Protein AF-A0A2G0E710-F1 (afdb_monomer_lite)

InterPro domains:
  IPR004703 Phosphotransferase system, sugar-specific permease component [PF03611] (10-89)
  IPR013853 Galactitol permease IIC component [PTHR37324] (1-89)

pLDDT: mean 83.12, std 10.23, range [48.41, 96.25]

Sequence (89 aa):
MEVFQTIINYVLNLGSAIFVPLIILLLGLLAGMKFKKAFMSALTLGIAFSGMSMVIGYMSNAVSPASEALAKNTGISLPALDLGWTGAA

Structure (mmCIF, N/CA/C/O backbone):
data_AF-A0A2G0E710-F1
#
_entry.id   AF-A0A2G0E710-F1
#
loop_
_atom_site.group_PDB
_atom_site.id
_atom_site.type_symbol
_atom_site.label_atom_id
_atom_site.label_alt_id
_atom_site.label_comp_id
_atom_site.label_asym_id
_atom_site.label_entity_id
_atom_site.label_seq_id
_atom_site.pdbx_PDB_ins_code
_atom_site.Cartn_x
_atom_site.Cartn_y
_atom_site.Cartn_z
_atom_site.occupancy
_atom_site.B_iso_or_equiv
_atom_site.auth_seq_id
_atom_site.auth_comp_id
_atom_site.auth_asym_id
_atom_site.auth_atom_id
_atom_site.pdbx_PDB_model_num
ATOM 1 N N . MET A 1 1 ? -20.238 -9.868 -26.505 1.00 62.22 1 MET A N 1
ATOM 2 C CA . MET A 1 1 ? -20.458 -9.282 -25.163 1.00 62.22 1 MET A CA 1
ATOM 3 C C . MET A 1 1 ? -19.958 -10.194 -24.050 1.00 62.22 1 MET A C 1
ATOM 5 O O . MET A 1 1 ? -19.298 -9.688 -23.155 1.00 62.22 1 MET A O 1
ATOM 9 N N . GLU A 1 2 ? -20.171 -11.512 -24.132 1.00 74.38 2 GLU A N 1
ATOM 10 C CA . GLU A 1 2 ? -19.669 -12.470 -23.129 1.00 74.38 2 GLU A CA 1
ATOM 11 C C . GLU A 1 2 ? -18.141 -12.478 -23.005 1.00 74.38 2 GLU A C 1
ATOM 13 O O . GLU A 1 2 ? -17.630 -12.269 -21.916 1.00 74.38 2 GLU A O 1
ATOM 18 N N . VAL A 1 3 ? -17.399 -12.581 -24.117 1.00 81.50 3 VAL A N 1
ATOM 19 C CA . VAL A 1 3 ? -15.918 -12.585 -24.099 1.00 81.50 3 VAL A CA 1
ATOM 20 C C . VAL A 1 3 ? -15.340 -11.345 -23.402 1.00 81.50 3 VAL A C 1
ATOM 22 O O . VAL A 1 3 ? -14.391 -11.444 -22.632 1.00 81.50 3 VAL A O 1
ATOM 25 N N . PHE A 1 4 ? -15.944 -10.176 -23.622 1.00 77.81 4 PHE A N 1
ATOM 26 C CA . PHE A 1 4 ? -15.528 -8.931 -22.976 1.00 77.81 4 PHE A CA 1
ATOM 27 C C . PHE A 1 4 ? -15.788 -8.961 -21.462 1.00 77.81 4 PHE A C 1
ATOM 29 O O . PHE A 1 4 ? -14.905 -8.620 -20.679 1.00 77.81 4 PHE A O 1
ATOM 36 N N . GLN A 1 5 ? -16.965 -9.429 -21.036 1.00 79.31 5 GLN A N 1
ATOM 37 C CA . GLN A 1 5 ? -17.284 -9.579 -19.616 1.00 79.31 5 GLN A CA 1
ATOM 38 C C . GLN A 1 5 ? -16.408 -10.630 -18.930 1.00 79.31 5 GLN A C 1
ATOM 40 O O . GLN A 1 5 ? -15.997 -10.416 -17.793 1.00 79.31 5 GLN A O 1
ATOM 45 N N . THR A 1 6 ? -16.081 -11.739 -19.594 1.00 82.81 6 THR A N 1
ATOM 46 C CA . THR A 1 6 ? -15.190 -12.771 -19.046 1.00 82.81 6 THR A CA 1
ATOM 47 C C . THR A 1 6 ? -13.789 -12.220 -18.796 1.00 82.81 6 THR A C 1
ATOM 49 O O . THR A 1 6 ? -13.222 -12.468 -17.736 1.00 82.81 6 THR A O 1
ATOM 52 N N . ILE A 1 7 ? -13.250 -11.419 -19.721 1.00 78.56 7 ILE A N 1
ATOM 53 C CA . ILE A 1 7 ? -11.927 -10.796 -19.566 1.00 78.56 7 ILE A CA 1
ATOM 54 C C . ILE A 1 7 ? -11.933 -9.777 -18.420 1.00 78.56 7 ILE A C 1
ATOM 56 O O . ILE A 1 7 ? -11.045 -9.807 -17.573 1.00 78.56 7 ILE A O 1
ATOM 60 N N . ILE A 1 8 ? -12.946 -8.908 -18.351 1.00 76.06 8 ILE A N 1
ATOM 61 C CA . ILE A 1 8 ? -13.073 -7.922 -17.267 1.00 76.06 8 ILE A CA 1
ATOM 62 C C . ILE A 1 8 ? -13.203 -8.626 -15.910 1.00 76.06 8 ILE A C 1
ATOM 64 O O . ILE A 1 8 ? -12.473 -8.302 -14.979 1.00 76.06 8 ILE A O 1
ATOM 68 N N . ASN A 1 9 ? -14.075 -9.631 -15.797 1.00 77.81 9 ASN A N 1
ATOM 69 C CA . ASN A 1 9 ? -14.249 -10.377 -14.550 1.00 77.81 9 ASN A CA 1
ATOM 70 C C . ASN A 1 9 ? -12.998 -11.167 -14.161 1.00 77.81 9 ASN A C 1
ATOM 72 O O . ASN A 1 9 ? -12.704 -11.273 -12.975 1.00 77.81 9 ASN A O 1
ATOM 76 N N . TYR A 1 10 ? -12.237 -11.693 -15.121 1.00 78.69 10 TYR A N 1
ATOM 77 C CA . TYR A 1 10 ? -10.950 -12.329 -14.839 1.00 78.69 10 TYR A CA 1
ATOM 78 C C . TYR A 1 10 ? -9.954 -11.332 -14.229 1.00 78.69 10 TYR A C 1
ATOM 80 O O . TYR A 1 10 ? -9.301 -11.638 -13.234 1.00 78.69 10 TYR A O 1
ATOM 88 N N . VAL A 1 11 ? -9.890 -10.113 -14.774 1.00 70.62 11 VAL A N 1
ATOM 89 C CA . VAL A 1 11 ? -9.018 -9.046 -14.262 1.00 70.62 11 VAL A CA 1
ATOM 90 C C . VAL A 1 11 ? -9.450 -8.567 -12.873 1.00 70.62 11 VAL A C 1
ATOM 92 O O . VAL A 1 11 ? -8.598 -8.341 -12.017 1.00 70.62 11 VAL A O 1
ATOM 95 N N . LEU A 1 12 ? -10.755 -8.455 -12.621 1.00 70.88 12 LEU A N 1
ATOM 96 C CA . LEU A 1 12 ? -11.290 -8.030 -11.324 1.00 70.88 12 LEU A CA 1
ATOM 97 C C . LEU A 1 12 ? -11.153 -9.116 -10.240 1.00 70.88 12 LEU A C 1
ATOM 99 O O . LEU A 1 12 ? -10.866 -8.792 -9.090 1.00 70.88 12 LEU A O 1
ATOM 103 N N . ASN A 1 13 ? -11.285 -10.400 -10.594 1.00 71.88 13 ASN A N 1
ATOM 104 C CA . ASN A 1 13 ? -11.137 -11.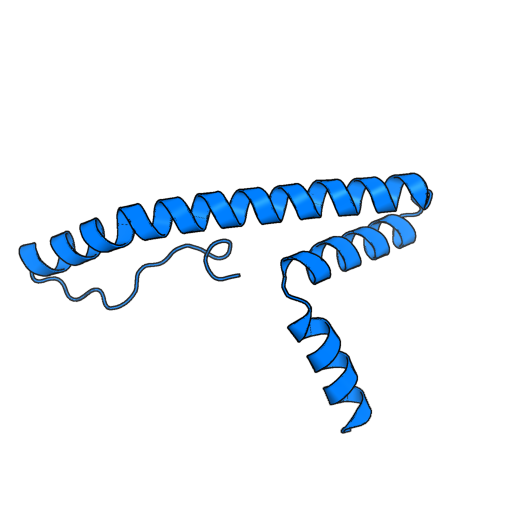516 -9.647 1.00 71.88 13 ASN A CA 1
ATOM 105 C C . ASN A 1 13 ? -9.687 -11.781 -9.210 1.00 71.88 13 ASN A C 1
ATOM 107 O O . ASN A 1 13 ? -9.474 -12.471 -8.218 1.00 71.88 13 ASN A O 1
ATOM 111 N N . LEU A 1 14 ? -8.684 -11.231 -9.904 1.00 69.56 14 LEU A N 1
ATOM 112 C CA . LEU A 1 14 ? -7.282 -11.284 -9.460 1.00 69.56 14 LEU A CA 1
ATOM 113 C C . LEU A 1 14 ? -7.040 -10.467 -8.173 1.00 69.56 14 LEU A C 1
ATOM 115 O O . LEU A 1 14 ? -6.008 -10.634 -7.526 1.00 69.56 14 LEU A O 1
ATOM 119 N N . GLY A 1 15 ? -7.991 -9.614 -7.778 1.00 69.69 15 GLY A N 1
ATOM 120 C CA . GLY A 1 15 ? -7.930 -8.814 -6.558 1.00 69.69 15 GLY A CA 1
ATOM 121 C C . GLY A 1 15 ? -7.146 -7.508 -6.717 1.00 69.69 15 GLY A C 1
ATOM 122 O O . GLY A 1 15 ? -6.251 -7.373 -7.561 1.00 69.69 15 GLY A O 1
ATOM 123 N N . SER A 1 16 ? -7.473 -6.529 -5.867 1.00 68.31 16 SER A N 1
ATOM 124 C CA . SER A 1 16 ? -6.862 -5.189 -5.863 1.00 68.31 16 SER A CA 1
ATOM 125 C C . SER A 1 16 ? -5.336 -5.245 -5.706 1.00 68.31 16 SER A C 1
ATOM 127 O O . SER A 1 16 ? -4.615 -4.482 -6.353 1.00 68.31 16 SER A O 1
ATOM 129 N N . ALA A 1 17 ? -4.836 -6.231 -4.956 1.00 70.38 17 ALA A N 1
ATOM 130 C CA . ALA A 1 17 ? -3.411 -6.475 -4.739 1.00 70.38 17 ALA A CA 1
ATOM 131 C C . ALA A 1 17 ? -2.612 -6.790 -6.020 1.00 70.38 17 ALA A C 1
ATOM 133 O O . ALA A 1 17 ? -1.417 -6.506 -6.063 1.00 70.38 17 ALA A O 1
ATOM 134 N N . ILE A 1 18 ? -3.239 -7.354 -7.059 1.00 77.75 18 ILE A N 1
ATOM 135 C CA . ILE A 1 18 ? -2.585 -7.674 -8.344 1.00 77.75 18 ILE A CA 1
ATOM 136 C C . ILE A 1 18 ? -2.897 -6.601 -9.392 1.00 77.75 18 ILE A C 1
ATOM 138 O O . ILE A 1 18 ? -2.032 -6.228 -10.191 1.00 77.75 18 ILE A O 1
ATOM 142 N N . PHE A 1 19 ? -4.114 -6.060 -9.360 1.00 82.31 19 PHE A N 1
ATOM 143 C CA . PHE A 1 19 ? -4.566 -5.050 -10.310 1.00 82.31 19 PHE A CA 1
ATOM 144 C C . PHE A 1 19 ? -3.782 -3.733 -10.193 1.00 82.31 19 PHE A C 1
ATOM 146 O O . PHE A 1 19 ? -3.345 -3.179 -11.204 1.00 82.31 19 PHE A O 1
ATOM 153 N N . VAL A 1 20 ? -3.537 -3.255 -8.967 1.00 83.62 20 VAL A N 1
ATOM 154 C CA . VAL A 1 20 ? -2.824 -1.986 -8.734 1.00 83.62 20 VAL A CA 1
ATOM 155 C C . VAL A 1 20 ? -1.371 -2.033 -9.245 1.00 83.62 20 VAL A C 1
ATOM 157 O O . VAL A 1 20 ? -0.997 -1.149 -10.021 1.00 83.62 20 VAL A O 1
ATOM 160 N N . PRO A 1 21 ? -0.545 -3.053 -8.930 1.00 88.38 21 PRO A N 1
ATOM 161 C CA . PRO A 1 21 ? 0.800 -3.183 -9.500 1.00 88.38 21 PRO A CA 1
ATOM 162 C C . PRO A 1 21 ? 0.819 -3.242 -11.027 1.00 88.38 21 PRO A C 1
ATOM 164 O O . PRO A 1 21 ? 1.701 -2.653 -11.652 1.00 88.38 21 PRO A O 1
ATOM 167 N N . LEU A 1 22 ? -0.156 -3.919 -11.639 1.00 89.12 22 LEU A N 1
ATOM 168 C CA . LEU A 1 22 ? -0.255 -4.029 -13.093 1.00 89.12 22 LEU A CA 1
ATOM 169 C C . LEU A 1 22 ? -0.457 -2.655 -13.748 1.00 89.12 22 LEU A C 1
ATOM 171 O O . LEU A 1 22 ? 0.222 -2.325 -14.724 1.00 89.12 22 LEU A O 1
ATOM 175 N N . ILE A 1 23 ? -1.345 -1.830 -13.184 1.00 89.25 23 ILE A N 1
ATOM 176 C CA . ILE A 1 23 ? -1.568 -0.459 -13.659 1.00 89.25 23 ILE A CA 1
ATOM 177 C C . ILE A 1 23 ? -0.300 0.379 -13.501 1.00 89.25 23 ILE A C 1
ATOM 179 O O . ILE A 1 23 ? 0.088 1.083 -14.431 1.00 89.25 23 ILE A O 1
ATOM 183 N N . ILE A 1 24 ? 0.385 0.282 -12.362 1.00 91.44 24 ILE A N 1
ATOM 184 C CA . ILE A 1 24 ? 1.624 1.033 -12.109 1.00 91.44 24 ILE A CA 1
ATOM 185 C C . ILE A 1 24 ? 2.732 0.628 -13.084 1.00 91.44 24 ILE A C 1
ATOM 187 O O . ILE A 1 24 ? 3.464 1.489 -13.574 1.00 91.44 24 ILE A O 1
ATOM 191 N N . LEU A 1 25 ? 2.837 -0.662 -13.408 1.00 94.50 25 LEU A N 1
ATOM 192 C CA . LEU A 1 25 ? 3.766 -1.161 -14.417 1.00 94.50 25 LEU A CA 1
ATOM 193 C C . LEU A 1 25 ? 3.470 -0.547 -15.791 1.00 94.50 25 LEU A C 1
ATOM 195 O O . LEU A 1 25 ? 4.385 -0.038 -16.439 1.00 94.50 25 LEU A O 1
ATOM 199 N N . LEU A 1 26 ? 2.203 -0.560 -16.217 1.00 94.06 26 LEU A N 1
ATOM 200 C CA . LEU A 1 26 ? 1.777 0.026 -17.490 1.00 94.06 26 LEU A CA 1
ATOM 201 C C . LEU A 1 26 ? 2.038 1.535 -17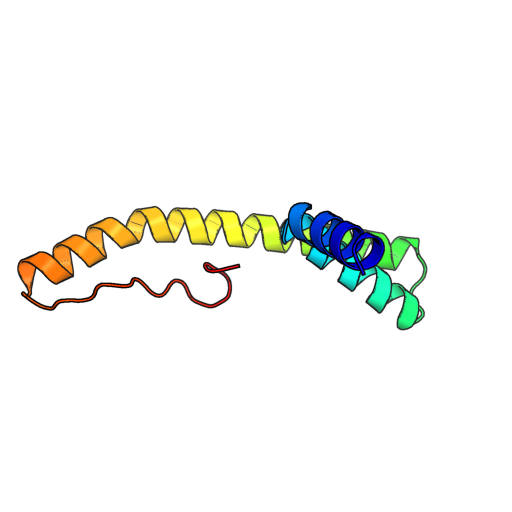.535 1.00 94.06 26 LEU A C 1
ATOM 203 O O . LEU A 1 26 ? 2.638 2.017 -18.493 1.00 94.06 26 LEU A O 1
ATOM 207 N N . LEU A 1 27 ? 1.663 2.272 -16.489 1.00 93.69 27 LEU A N 1
ATOM 208 C CA . LEU A 1 27 ? 1.902 3.714 -16.395 1.00 93.69 27 LEU A CA 1
ATOM 209 C C . LEU A 1 27 ? 3.398 4.045 -16.412 1.00 93.69 27 LEU A C 1
ATOM 211 O O . LEU A 1 27 ? 3.808 4.973 -17.106 1.00 93.69 27 LEU A O 1
ATOM 215 N N . GLY A 1 28 ? 4.225 3.268 -15.710 1.00 93.25 28 GLY A N 1
ATOM 216 C CA . GLY A 1 28 ? 5.676 3.447 -15.718 1.00 93.25 28 GLY A CA 1
ATOM 217 C C . GLY A 1 28 ? 6.283 3.241 -17.107 1.00 93.25 28 GLY A C 1
ATOM 218 O O . GLY A 1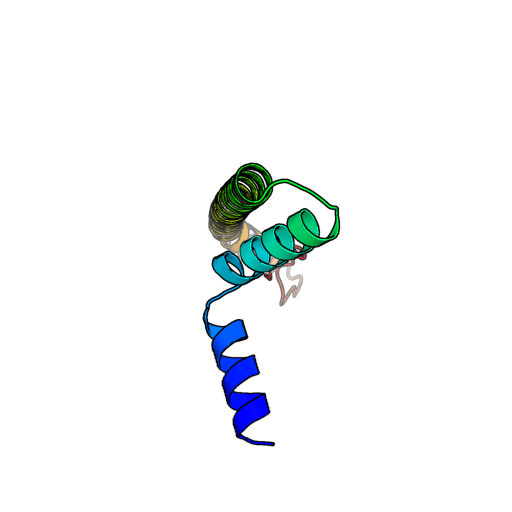 28 ? 7.137 4.019 -17.533 1.00 93.25 28 GLY A O 1
ATOM 219 N N . LEU A 1 29 ? 5.816 2.232 -17.846 1.00 95.75 29 LEU A N 1
ATOM 220 C CA . LEU A 1 29 ? 6.250 1.989 -19.224 1.00 95.75 29 LEU A CA 1
ATOM 221 C C . LEU A 1 29 ? 5.792 3.100 -20.177 1.00 95.75 29 LEU A C 1
ATOM 223 O O . LEU A 1 29 ? 6.599 3.580 -20.972 1.00 95.75 29 LEU A O 1
ATOM 227 N N . LEU A 1 30 ? 4.538 3.549 -20.064 1.00 95.75 30 LEU A N 1
ATOM 228 C CA . LEU A 1 30 ? 3.997 4.658 -20.860 1.00 95.75 30 LEU A CA 1
ATOM 229 C C . LEU A 1 30 ? 4.723 5.982 -20.578 1.00 95.75 30 LEU A C 1
ATOM 231 O O . LEU A 1 30 ? 4.931 6.774 -21.492 1.00 95.75 30 LEU A O 1
ATOM 235 N N . ALA A 1 31 ? 5.179 6.192 -19.344 1.00 94.62 31 ALA A N 1
ATOM 236 C CA . ALA A 1 31 ? 6.011 7.329 -18.955 1.00 94.62 31 ALA A CA 1
ATOM 237 C C . ALA A 1 31 ? 7.483 7.214 -19.418 1.00 94.62 31 ALA A C 1
ATOM 239 O O . ALA A 1 31 ? 8.313 8.046 -19.050 1.00 94.62 31 ALA A O 1
ATOM 240 N N . GLY A 1 32 ? 7.840 6.187 -20.200 1.00 93.50 32 GLY A N 1
ATOM 241 C CA . GLY A 1 32 ? 9.183 6.009 -20.760 1.00 93.50 32 GLY A CA 1
ATOM 242 C C . GLY A 1 32 ? 10.203 5.390 -19.799 1.00 93.50 32 GLY A C 1
ATOM 243 O O . GLY A 1 32 ? 11.413 5.480 -20.031 1.00 93.50 32 GLY A O 1
ATOM 244 N N . MET A 1 33 ? 9.767 4.753 -18.706 1.00 94.69 33 MET A N 1
ATOM 245 C CA . MET A 1 33 ? 10.685 4.053 -17.805 1.00 94.69 33 MET A CA 1
ATOM 246 C C . MET A 1 33 ? 11.197 2.752 -18.435 1.00 94.69 33 MET A C 1
ATOM 248 O O . MET A 1 33 ? 10.460 1.998 -19.066 1.00 94.69 33 MET A O 1
ATOM 252 N N . LYS A 1 34 ? 12.468 2.417 -18.179 1.00 96.25 34 LYS A N 1
ATOM 253 C CA . LYS A 1 34 ? 13.015 1.092 -18.516 1.00 96.25 34 LYS A CA 1
ATOM 254 C C . LYS A 1 34 ? 12.216 0.004 -17.788 1.00 96.25 34 LYS A C 1
ATOM 256 O O . LYS A 1 34 ? 11.994 0.134 -16.584 1.00 96.25 34 LYS A O 1
ATOM 261 N N . PHE A 1 35 ? 11.890 -1.096 -18.474 1.00 93.75 35 PHE A N 1
ATOM 262 C CA . PHE A 1 35 ? 11.070 -2.195 -17.935 1.00 93.75 35 PHE A CA 1
ATOM 263 C C . PHE A 1 35 ? 11.509 -2.663 -16.543 1.00 93.75 35 PHE A C 1
ATOM 265 O O . PHE A 1 35 ? 10.697 -2.726 -15.629 1.00 93.75 35 PHE A O 1
ATOM 272 N N . LYS A 1 36 ? 12.816 -2.882 -16.339 1.00 95.00 36 LYS A N 1
ATOM 273 C CA . LYS A 1 36 ? 13.367 -3.286 -15.034 1.00 95.00 36 LYS A CA 1
ATOM 274 C C . LYS A 1 36 ? 13.015 -2.301 -13.911 1.00 95.00 36 LYS A C 1
ATOM 276 O O . LYS A 1 36 ? 12.741 -2.727 -12.796 1.00 95.00 36 LYS A O 1
ATOM 281 N N . LYS A 1 37 ? 13.019 -0.993 -14.191 1.00 94.31 37 LYS A N 1
ATOM 282 C CA . LYS A 1 37 ? 12.676 0.042 -13.206 1.00 94.31 37 LYS A CA 1
ATOM 283 C C . LYS A 1 37 ? 11.167 0.074 -12.959 1.00 94.31 37 LYS A C 1
ATOM 285 O O . LYS A 1 37 ? 10.762 0.091 -11.806 1.00 94.31 37 LYS A O 1
ATOM 290 N N . ALA A 1 38 ? 10.359 0.024 -14.019 1.00 94.44 38 ALA A N 1
ATOM 291 C CA . ALA A 1 38 ? 8.899 0.009 -13.914 1.00 94.44 38 ALA A CA 1
ATOM 292 C C . ALA A 1 38 ? 8.388 -1.218 -13.137 1.00 94.44 38 ALA A C 1
ATOM 294 O O . ALA A 1 38 ? 7.551 -1.083 -12.251 1.00 94.44 38 ALA A O 1
ATOM 295 N N . PHE A 1 39 ? 8.956 -2.397 -13.402 1.00 94.62 39 PHE A N 1
ATOM 296 C CA . PHE A 1 39 ? 8.620 -3.639 -12.707 1.00 94.62 39 PHE A CA 1
ATOM 297 C C . PHE A 1 39 ? 8.964 -3.596 -11.218 1.00 94.62 39 PHE A C 1
ATOM 299 O O . PHE A 1 39 ? 8.137 -3.956 -10.385 1.00 94.62 39 PHE A O 1
ATOM 306 N N . MET A 1 40 ? 10.150 -3.091 -10.867 1.00 94.62 40 MET A N 1
ATOM 307 C CA . MET A 1 40 ? 10.527 -2.928 -9.461 1.00 94.62 40 MET A CA 1
ATOM 308 C C . MET A 1 40 ? 9.624 -1.916 -8.750 1.00 94.62 40 MET A C 1
ATOM 310 O O . MET A 1 40 ? 9.171 -2.190 -7.645 1.00 94.62 40 MET A O 1
ATOM 314 N N . SER A 1 41 ? 9.292 -0.791 -9.392 1.00 92.81 41 SER A N 1
ATOM 315 C CA . SER A 1 41 ? 8.355 0.194 -8.837 1.00 92.81 41 SER A CA 1
ATOM 316 C C . SER A 1 41 ? 6.952 -0.382 -8.615 1.00 92.81 41 SER A C 1
ATOM 318 O O . SER A 1 41 ? 6.363 -0.146 -7.562 1.00 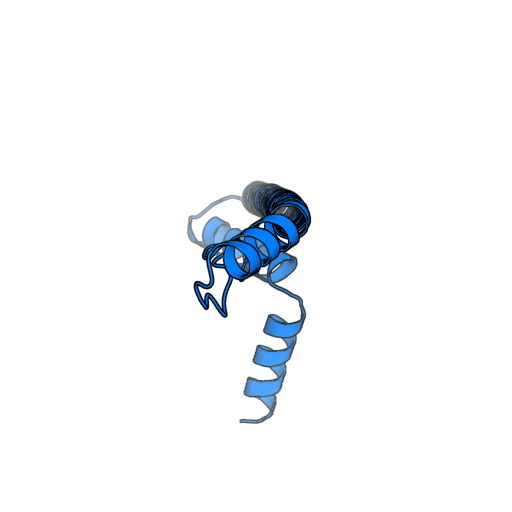92.81 41 SER A O 1
ATOM 320 N N . ALA A 1 42 ? 6.438 -1.167 -9.565 1.00 92.44 42 ALA A N 1
ATOM 321 C CA . ALA A 1 42 ? 5.155 -1.853 -9.437 1.00 92.44 42 ALA A CA 1
ATOM 322 C C . ALA A 1 42 ? 5.144 -2.850 -8.266 1.00 92.44 42 ALA A C 1
ATOM 324 O O . ALA A 1 42 ? 4.202 -2.856 -7.475 1.00 92.44 42 ALA A O 1
ATOM 325 N N . LEU A 1 43 ? 6.212 -3.641 -8.112 1.00 92.25 43 LEU A N 1
ATOM 326 C CA . LEU A 1 43 ? 6.384 -4.566 -6.988 1.00 92.25 43 LEU A CA 1
ATOM 327 C C . LEU A 1 43 ? 6.439 -3.841 -5.642 1.00 92.25 43 LEU A C 1
ATOM 329 O O . LEU A 1 43 ? 5.719 -4.220 -4.720 1.00 92.25 43 LEU A O 1
ATOM 333 N N . THR A 1 44 ? 7.256 -2.790 -5.525 1.00 91.94 44 THR A N 1
ATOM 334 C CA . THR A 1 44 ? 7.355 -1.999 -4.290 1.00 91.94 44 THR A CA 1
ATOM 335 C C . THR A 1 44 ? 5.992 -1.449 -3.883 1.00 91.94 44 THR A C 1
ATOM 337 O O . THR A 1 44 ? 5.619 -1.554 -2.715 1.00 91.94 44 THR A O 1
ATOM 340 N N . LEU A 1 45 ? 5.231 -0.902 -4.835 1.00 89.25 45 LEU A N 1
ATOM 341 C CA . LEU A 1 45 ? 3.913 -0.355 -4.533 1.00 89.25 45 LEU A CA 1
ATOM 342 C C . LEU A 1 45 ? 2.906 -1.451 -4.160 1.00 89.25 45 LEU A C 1
ATOM 344 O O . LEU A 1 45 ? 2.137 -1.263 -3.224 1.00 89.25 45 LEU A O 1
ATOM 348 N N . GLY A 1 46 ? 2.944 -2.607 -4.830 1.00 87.50 46 GLY A N 1
ATOM 349 C CA . GLY A 1 46 ? 2.100 -3.755 -4.487 1.00 87.50 46 GLY A CA 1
ATOM 350 C C . GLY A 1 46 ? 2.324 -4.261 -3.066 1.00 87.50 46 GLY A C 1
ATOM 351 O O . GLY A 1 46 ? 1.367 -4.457 -2.318 1.00 87.50 46 GLY A O 1
ATOM 352 N N . ILE A 1 47 ? 3.591 -4.399 -2.663 1.00 89.50 47 ILE A N 1
ATOM 353 C CA . ILE A 1 47 ? 3.957 -4.795 -1.296 1.00 89.50 47 ILE A CA 1
ATOM 354 C C . ILE A 1 47 ? 3.494 -3.734 -0.290 1.00 89.50 47 ILE A C 1
ATOM 356 O O . ILE A 1 47 ? 2.936 -4.083 0.749 1.00 89.50 47 ILE A O 1
ATOM 360 N N . ALA A 1 48 ? 3.678 -2.447 -0.600 1.00 89.00 48 ALA A N 1
ATOM 361 C CA . ALA A 1 48 ? 3.241 -1.356 0.268 1.00 89.00 48 ALA A CA 1
ATOM 362 C C . ALA A 1 48 ? 1.718 -1.354 0.474 1.00 89.00 48 ALA A C 1
ATOM 364 O O . ALA A 1 48 ? 1.262 -1.267 1.612 1.00 89.00 48 ALA A O 1
ATOM 365 N N . PHE A 1 49 ? 0.934 -1.501 -0.598 1.00 84.44 49 PHE A N 1
ATOM 366 C CA . PHE A 1 49 ? -0.525 -1.589 -0.504 1.00 84.44 49 PHE A CA 1
ATOM 367 C C . PHE A 1 49 ? -0.973 -2.802 0.308 1.00 84.44 49 PHE A C 1
ATOM 369 O O . PHE A 1 49 ? -1.772 -2.646 1.225 1.00 84.44 49 PHE A O 1
ATOM 376 N N . SER A 1 50 ? -0.407 -3.982 0.046 1.00 85.12 50 SER A N 1
ATOM 377 C CA . SER A 1 50 ? -0.724 -5.188 0.819 1.00 85.12 50 SER A CA 1
ATOM 378 C C . SER A 1 50 ? -0.405 -5.016 2.311 1.00 85.12 50 SER A C 1
ATOM 380 O O . SER A 1 50 ? -1.225 -5.357 3.165 1.00 85.12 50 SER A O 1
ATOM 382 N N . GLY A 1 51 ? 0.747 -4.415 2.632 1.00 88.44 51 GLY A N 1
ATOM 383 C CA . GLY A 1 51 ? 1.131 -4.070 4.000 1.00 88.44 51 GLY A CA 1
ATOM 384 C C . GLY A 1 51 ? 0.142 -3.120 4.676 1.00 88.44 51 GLY A C 1
ATOM 385 O O . GLY A 1 51 ? -0.306 -3.388 5.791 1.00 88.44 51 GLY A O 1
ATOM 386 N N . MET A 1 52 ? -0.242 -2.039 3.993 1.00 86.62 52 MET A N 1
ATOM 387 C CA . MET A 1 52 ? -1.215 -1.074 4.513 1.00 86.62 52 MET A CA 1
ATOM 388 C C . MET A 1 52 ? -2.588 -1.712 4.743 1.00 86.62 52 MET A C 1
ATOM 390 O O . MET A 1 52 ? -3.146 -1.535 5.823 1.00 86.62 52 MET A O 1
ATOM 394 N N . SER A 1 53 ? -3.108 -2.496 3.794 1.00 82.56 53 SER A N 1
ATOM 395 C CA . SER A 1 53 ? -4.402 -3.177 3.938 1.00 82.56 53 SER A CA 1
ATOM 396 C C . SER A 1 53 ? -4.416 -4.144 5.124 1.00 82.56 53 SER A C 1
ATOM 398 O O . SER A 1 53 ? -5.399 -4.191 5.861 1.00 82.56 53 SER A O 1
ATOM 400 N N . MET A 1 54 ? -3.315 -4.863 5.377 1.00 87.44 54 MET A N 1
ATOM 401 C CA . MET A 1 54 ? -3.196 -5.718 6.566 1.00 87.44 54 MET A CA 1
ATOM 402 C C . MET A 1 54 ? -3.255 -4.912 7.868 1.00 87.44 54 MET A C 1
ATOM 404 O O . MET A 1 54 ? -3.971 -5.294 8.794 1.00 87.44 54 MET A O 1
ATOM 408 N N . VAL A 1 55 ? -2.534 -3.789 7.945 1.00 89.12 55 VAL A N 1
ATOM 409 C CA . VAL A 1 55 ? -2.540 -2.927 9.138 1.00 89.12 55 VAL A CA 1
ATOM 410 C C . VAL A 1 55 ? -3.920 -2.307 9.360 1.00 89.12 55 VAL A C 1
ATOM 412 O O . VAL A 1 55 ? -4.412 -2.312 10.489 1.00 89.12 55 VAL A O 1
ATOM 415 N N . ILE A 1 56 ? -4.566 -1.821 8.297 1.00 86.06 56 ILE A N 1
ATOM 416 C CA . ILE A 1 56 ? -5.920 -1.260 8.366 1.00 86.06 56 ILE A CA 1
ATOM 417 C C . ILE A 1 56 ? -6.909 -2.328 8.827 1.00 86.06 56 ILE A C 1
ATOM 419 O O . ILE A 1 56 ? -7.674 -2.072 9.752 1.00 86.06 56 ILE A O 1
ATOM 423 N N . GLY A 1 57 ? -6.871 -3.532 8.253 1.00 85.75 57 GLY A N 1
ATOM 424 C CA . GLY A 1 57 ? -7.739 -4.636 8.669 1.00 85.75 57 GLY A CA 1
ATOM 425 C C . GLY A 1 57 ? -7.535 -5.018 10.137 1.00 85.75 57 GLY A C 1
ATOM 426 O O . GLY A 1 57 ? -8.504 -5.192 10.875 1.00 85.75 57 GLY A O 1
ATOM 427 N N . TYR A 1 58 ? -6.284 -5.065 10.601 1.00 88.44 58 TYR A N 1
ATOM 428 C CA . TYR A 1 58 ? -5.970 -5.315 12.009 1.00 88.44 58 TYR A CA 1
ATOM 429 C C . TYR A 1 58 ? -6.542 -4.229 12.936 1.00 88.44 58 TYR A C 1
ATOM 431 O O . TYR A 1 58 ? -7.212 -4.551 13.918 1.00 88.44 58 TYR A O 1
ATOM 439 N N . MET A 1 59 ? -6.340 -2.950 12.603 1.00 88.12 59 MET A N 1
ATOM 440 C CA . MET A 1 59 ? -6.914 -1.830 13.360 1.00 88.12 59 MET A CA 1
ATOM 441 C C . MET A 1 59 ? -8.445 -1.851 13.337 1.00 88.12 59 MET A C 1
ATOM 443 O O . MET A 1 59 ? -9.071 -1.644 14.371 1.00 88.12 59 MET A O 1
ATOM 447 N N . SER A 1 60 ? -9.049 -2.163 12.190 1.00 84.44 60 SER A N 1
ATOM 448 C CA . SER A 1 60 ? -10.505 -2.247 12.020 1.00 84.44 60 SER A CA 1
ATOM 449 C C . SER A 1 60 ? -11.105 -3.303 12.942 1.00 84.44 60 SER A C 1
ATOM 451 O O . SER A 1 60 ? -12.052 -3.016 13.667 1.00 84.44 60 SER A O 1
ATOM 453 N N . ASN A 1 61 ? -10.499 -4.491 13.001 1.00 85.81 61 ASN A N 1
ATOM 454 C CA . ASN A 1 61 ? -10.932 -5.565 13.896 1.00 85.81 61 ASN A CA 1
ATOM 455 C C . ASN A 1 61 ? -10.768 -5.207 15.381 1.00 85.81 61 ASN A C 1
ATOM 457 O O . ASN A 1 61 ? -11.555 -5.662 16.208 1.00 85.81 61 ASN A O 1
ATOM 461 N N . ALA A 1 62 ? -9.767 -4.395 15.729 1.00 87.12 62 ALA A N 1
ATOM 462 C CA . ALA A 1 62 ? -9.575 -3.922 17.098 1.00 87.12 62 ALA A CA 1
ATOM 463 C C . ALA A 1 62 ? -10.568 -2.808 17.485 1.00 87.12 62 ALA A C 1
ATOM 465 O O . ALA A 1 62 ? -11.039 -2.770 18.621 1.00 87.12 62 ALA A O 1
ATOM 466 N N . VAL A 1 63 ? -10.899 -1.910 16.551 1.00 86.19 63 VAL A N 1
ATOM 467 C CA . VAL A 1 63 ? -11.768 -0.746 16.791 1.00 86.19 63 VAL A CA 1
ATOM 468 C C . VAL A 1 63 ? -13.255 -1.097 16.695 1.00 86.19 63 VAL A C 1
ATOM 470 O O . VAL A 1 63 ? -14.033 -0.593 17.502 1.00 86.19 63 VAL A O 1
ATOM 473 N N . SER A 1 64 ? -13.659 -1.992 15.787 1.00 84.00 64 SER A N 1
ATOM 474 C CA . SER A 1 64 ? -15.067 -2.379 15.588 1.00 84.00 64 SER A CA 1
ATOM 475 C C . SER A 1 64 ? -15.806 -2.750 16.887 1.00 84.00 64 SER A C 1
ATOM 477 O O . SER A 1 64 ? -16.855 -2.157 17.147 1.00 84.00 64 SER A O 1
ATOM 479 N N . PRO A 1 65 ? -15.276 -3.622 17.775 1.00 87.31 65 PRO A N 1
ATOM 480 C CA . PRO A 1 65 ? -15.964 -3.954 19.026 1.00 87.31 65 PRO A CA 1
ATOM 481 C C . PRO A 1 65 ? -16.064 -2.765 19.994 1.00 87.31 65 PRO A C 1
ATOM 483 O O . PRO A 1 65 ? -17.044 -2.650 20.731 1.00 87.31 65 PRO A O 1
ATOM 486 N N . ALA A 1 66 ? -15.084 -1.855 19.995 1.00 87.00 66 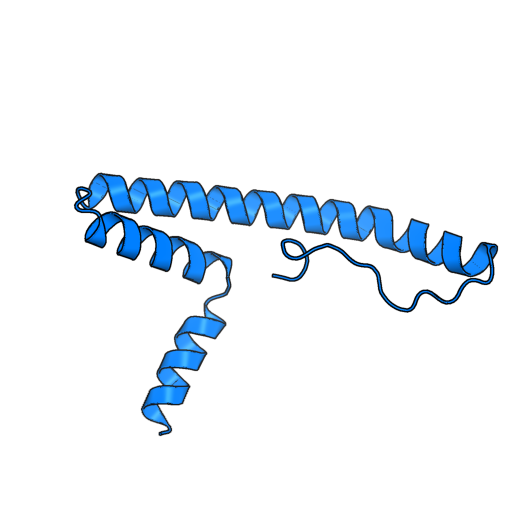ALA A N 1
ATOM 487 C CA . ALA A 1 66 ? -15.136 -0.645 20.813 1.00 87.00 66 ALA A CA 1
ATOM 488 C C . ALA A 1 66 ? -16.210 0.331 20.302 1.00 87.00 66 ALA A C 1
ATOM 490 O O . ALA A 1 66 ? -16.953 0.909 21.097 1.00 87.00 66 ALA A O 1
ATOM 491 N N . SER A 1 67 ? -16.335 0.474 18.982 1.00 84.62 67 SER A N 1
ATOM 492 C CA . SER A 1 67 ? -17.365 1.297 18.345 1.00 84.62 67 SER A CA 1
ATOM 493 C C . SER A 1 67 ? -18.775 0.726 18.530 1.00 84.62 67 SER A C 1
ATOM 495 O O . SER A 1 67 ? -19.698 1.483 18.833 1.00 84.62 67 SER A O 1
ATOM 497 N N . GLU A 1 68 ? -18.952 -0.595 18.443 1.00 84.81 68 GLU A N 1
ATOM 498 C CA . GLU A 1 68 ? -20.226 -1.262 18.756 1.00 84.81 68 GLU A CA 1
ATOM 499 C C . GLU A 1 68 ? -20.613 -1.091 20.232 1.00 84.81 68 GLU A C 1
ATOM 501 O O . GLU A 1 68 ? -21.767 -0.790 20.556 1.00 84.81 68 GLU A O 1
ATOM 506 N N . ALA A 1 69 ? -19.644 -1.221 21.145 1.00 86.62 69 ALA A N 1
ATOM 507 C CA . ALA A 1 69 ? -19.866 -0.976 22.565 1.00 86.62 69 ALA A CA 1
ATOM 508 C C . ALA A 1 69 ? -20.249 0.488 22.833 1.00 86.62 69 ALA A C 1
ATOM 510 O O . ALA A 1 69 ? -21.149 0.746 23.635 1.00 86.62 69 ALA A O 1
ATOM 511 N N . LEU A 1 70 ? -19.617 1.448 22.153 1.00 88.06 70 LEU A N 1
ATOM 512 C CA . LEU A 1 70 ? -19.973 2.863 22.250 1.00 88.06 70 LEU A CA 1
ATOM 513 C C . LEU A 1 70 ? -21.419 3.104 21.796 1.00 88.06 70 LEU A C 1
ATOM 515 O O . LEU A 1 70 ? -22.182 3.727 22.535 1.00 88.06 70 LEU A O 1
ATOM 519 N N . ALA A 1 71 ? -21.816 2.574 20.636 1.00 86.69 71 ALA A N 1
ATOM 520 C CA . ALA A 1 71 ? -23.184 2.680 20.121 1.00 86.69 71 ALA A CA 1
ATOM 521 C C . ALA A 1 71 ? -24.212 2.105 21.115 1.00 86.69 71 ALA A C 1
ATOM 523 O O . ALA A 1 71 ? -25.200 2.762 21.451 1.00 86.69 71 ALA A O 1
ATOM 524 N N . LYS A 1 72 ? -23.932 0.923 21.683 1.00 86.38 72 LYS A N 1
ATOM 525 C CA . LYS A 1 72 ? -24.806 0.270 22.671 1.00 86.38 72 LYS A CA 1
ATOM 526 C C . LYS A 1 72 ? -24.938 1.056 23.981 1.00 86.38 72 LYS A C 1
ATOM 528 O O . LYS A 1 72 ? -26.034 1.125 24.528 1.00 86.38 72 LYS A O 1
ATOM 533 N N . ASN A 1 73 ? -23.848 1.632 24.490 1.00 88.44 73 ASN A N 1
ATOM 534 C CA . ASN A 1 73 ? -23.856 2.370 25.760 1.00 88.44 73 ASN A CA 1
ATOM 535 C C . ASN A 1 73 ? -24.418 3.793 25.629 1.00 88.44 73 ASN A C 1
ATOM 537 O O . ASN A 1 73 ? -24.968 4.323 26.589 1.00 88.44 73 ASN A O 1
ATOM 541 N N . THR A 1 74 ? -24.283 4.418 24.458 1.00 88.31 74 THR A N 1
ATOM 542 C CA . THR A 1 74 ? -24.785 5.780 24.203 1.00 88.31 74 THR A CA 1
ATOM 543 C C . THR A 1 74 ? -26.212 5.802 23.650 1.00 88.31 74 THR A C 1
ATOM 545 O O . THR A 1 74 ? -26.842 6.855 23.634 1.00 88.31 74 THR A O 1
ATOM 548 N N . GLY A 1 75 ? -26.733 4.655 23.199 1.00 83.38 75 GLY A N 1
ATOM 549 C CA . GLY A 1 75 ? -28.046 4.551 22.558 1.00 83.38 75 GLY A CA 1
ATOM 550 C C . GLY A 1 75 ? -28.085 5.123 21.137 1.00 83.38 75 GLY A C 1
ATOM 551 O O . GLY A 1 75 ? -29.166 5.257 20.563 1.00 83.38 75 GLY A O 1
ATOM 552 N N . ILE A 1 76 ? -26.930 5.469 20.559 1.00 86.62 76 ILE A N 1
ATOM 553 C CA . ILE A 1 76 ? -26.834 6.023 19.208 1.00 86.62 76 ILE A CA 1
ATOM 554 C C . ILE A 1 76 ? -26.763 4.863 18.206 1.00 86.62 76 ILE A C 1
ATOM 556 O O . ILE A 1 76 ? -25.908 3.986 18.310 1.00 86.62 76 ILE A O 1
ATOM 560 N N . SER A 1 77 ? -27.652 4.860 17.212 1.00 75.19 77 SER A N 1
ATOM 561 C CA . SER A 1 77 ? -27.678 3.846 16.151 1.00 75.19 77 SER A CA 1
ATOM 562 C C . SER A 1 77 ? -26.742 4.231 14.999 1.00 75.19 77 SER A C 1
ATOM 564 O O . SER A 1 77 ? -27.162 4.932 14.079 1.00 75.19 77 SER A O 1
ATOM 566 N N . LEU A 1 78 ? -25.494 3.750 15.023 1.00 79.38 78 LEU A N 1
ATOM 567 C CA . LEU A 1 78 ? -24.569 3.813 13.881 1.00 79.38 78 LEU A CA 1
ATOM 568 C C . LEU A 1 78 ? -24.460 2.425 13.224 1.00 79.38 78 LEU A C 1
ATOM 570 O O . LEU A 1 78 ? -23.763 1.565 13.757 1.00 79.38 78 LEU A O 1
ATOM 574 N N . PRO A 1 79 ? -25.134 2.182 12.083 1.00 71.81 79 PRO A N 1
ATOM 575 C CA . PRO A 1 79 ? -25.152 0.870 11.429 1.00 71.81 79 PRO A CA 1
ATOM 576 C C . PRO A 1 79 ? -23.899 0.578 10.591 1.00 71.81 79 PRO A C 1
ATOM 578 O O . PRO A 1 79 ? -23.759 -0.528 10.079 1.00 71.81 79 PRO A O 1
ATOM 581 N N . ALA A 1 80 ? -23.016 1.561 10.404 1.00 73.31 80 ALA A N 1
ATOM 582 C CA . ALA A 1 80 ? -21.835 1.434 9.566 1.00 73.31 80 ALA A CA 1
ATOM 583 C C . ALA A 1 80 ? -20.609 2.014 10.270 1.00 73.31 80 ALA A C 1
ATOM 585 O O . ALA A 1 80 ? -20.677 3.075 10.894 1.00 73.31 80 ALA A O 1
ATOM 586 N N . LEU A 1 81 ? -19.490 1.311 10.127 1.00 74.69 81 LEU A N 1
ATOM 587 C CA . LEU A 1 81 ? -18.175 1.750 10.560 1.00 74.69 81 LEU A CA 1
ATOM 588 C C . LEU A 1 81 ? -17.389 2.161 9.309 1.00 74.69 81 LEU A C 1
ATOM 590 O O . LEU A 1 81 ? -17.103 1.320 8.458 1.00 74.69 81 LEU A O 1
ATOM 594 N N . ASP A 1 82 ? -17.091 3.453 9.164 1.00 79.75 82 ASP A N 1
ATOM 595 C CA . ASP A 1 82 ? -16.325 3.957 8.020 1.00 79.75 82 ASP A CA 1
ATOM 596 C C . ASP A 1 82 ? -14.828 3.705 8.240 1.00 79.75 82 ASP A C 1
ATOM 598 O O . ASP A 1 82 ? -14.202 4.284 9.129 1.00 79.75 82 ASP A O 1
ATOM 602 N N . LEU A 1 83 ? -14.265 2.810 7.430 1.00 71.62 83 LEU A N 1
ATOM 603 C CA . LEU A 1 83 ? -12.843 2.454 7.431 1.00 71.62 83 LEU A CA 1
ATOM 604 C C . LEU A 1 83 ? -12.031 3.269 6.410 1.00 71.62 83 LEU A C 1
ATOM 606 O O . LEU A 1 83 ? -10.833 3.034 6.221 1.00 71.62 83 LEU A O 1
ATOM 610 N N . GLY A 1 84 ? -12.679 4.225 5.741 1.00 69.94 84 GLY A N 1
ATOM 611 C CA . GLY A 1 84 ? -12.134 4.996 4.640 1.00 69.94 84 GLY A CA 1
ATOM 612 C C . GLY A 1 84 ? -11.995 4.187 3.348 1.00 69.94 84 GLY A C 1
ATOM 613 O O . GLY A 1 84 ? -12.137 2.965 3.297 1.00 69.94 84 GLY A O 1
ATOM 614 N N . TRP A 1 85 ? -11.643 4.891 2.274 1.00 65.88 85 TRP A N 1
ATOM 615 C CA . TRP A 1 85 ? -11.447 4.316 0.939 1.00 65.88 85 TRP A CA 1
ATOM 616 C C . TRP A 1 85 ? -10.385 3.204 0.860 1.00 65.88 85 TRP A C 1
ATOM 618 O O . TRP A 1 85 ? -10.507 2.311 0.034 1.00 65.88 85 TRP A O 1
ATOM 628 N N . THR A 1 86 ? -9.361 3.225 1.718 1.00 59.50 86 THR A N 1
ATOM 629 C CA . THR A 1 86 ? -8.285 2.219 1.743 1.00 59.50 86 THR A CA 1
ATOM 630 C C . THR A 1 86 ? -8.641 0.964 2.534 1.00 59.50 86 THR A C 1
ATOM 632 O O . THR A 1 86 ? -8.020 -0.067 2.311 1.00 59.50 86 THR A O 1
ATOM 635 N N . GLY A 1 87 ? -9.594 1.048 3.470 1.00 57.03 87 GLY A N 1
ATOM 636 C CA . GLY A 1 87 ? -10.117 -0.109 4.206 1.00 57.03 87 GLY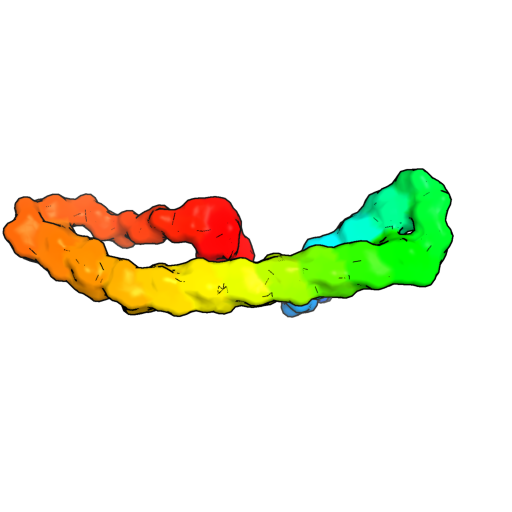 A CA 1
ATOM 637 C C . GLY A 1 87 ? -11.313 -0.777 3.524 1.00 57.03 87 GLY A C 1
ATOM 638 O O . GLY A 1 87 ? -11.615 -1.926 3.826 1.00 57.03 87 GLY A O 1
ATOM 639 N N . ALA A 1 88 ? -11.973 -0.069 2.603 1.00 53.38 88 ALA A N 1
ATOM 640 C CA . ALA A 1 88 ? -13.077 -0.577 1.788 1.00 53.38 88 ALA A CA 1
ATOM 641 C C . ALA A 1 88 ? -12.638 -1.216 0.449 1.00 53.38 88 ALA A C 1
ATOM 643 O O . ALA A 1 88 ? -13.485 -1.764 -0.256 1.00 53.38 88 ALA A O 1
ATOM 644 N N . ALA A 1 89 ? -11.352 -1.104 0.085 1.00 48.41 89 ALA A N 1
ATOM 645 C CA . ALA A 1 89 ? -10.764 -1.562 -1.183 1.00 48.41 89 ALA A CA 1
ATOM 646 C C . ALA A 1 89 ? -9.952 -2.865 -1.064 1.00 48.41 89 ALA A C 1
ATOM 648 O O . ALA A 1 89 ? -9.505 -3.187 0.058 1.00 48.41 89 ALA A O 1
#

Foldseek 3Di:
DVVVVVVVVVLVVVDPLVNQLVVQLVVCVVVVHDNVVSNVVSVVVSVVLVVVLVVLVVVCVVCVVVVVVVCVVVVPDDPDDDSDPSNVD

Secondary structure (DSSP, 8-state):
-HHHHHHHHHHHHT-HHHHHHHHHHHHHHHTT--HHHHHHHHHHHHHHHHHHHHHHHHHHHHHHHHHHHHHHHHT--------HHHH--

Organism: Enterococcus faecium (NCBI:txid1352)

Radius of gyration: 18.78 Å; chains: 1; bounding box: 41×20×51 Å